Protein AF-A0A7W1W1Y7-F1 (afdb_monomer_lite)

Sequence (87 aa):
MSKLLKNSIRFILFILVQVFVLFQMKPLHQFIVPYLYFLYILWLPFNTPRLGLTLIGFLFGLSLDYFTKTPGLHAAPCTLIAYLRPF

Foldseek 3Di:
DDPVVVLVVLLVVLLCCVLVPQVPDQADVNPHGDRPSLVSLLPPDLPADLVRSLVVLQVSQQSNCVSVVNGPPRNVVSSVCSNPHHD

Structure (mmCIF, N/CA/C/O backbone):
data_AF-A0A7W1W1Y7-F1
#
_entry.id   AF-A0A7W1W1Y7-F1
#
loop_
_atom_site.group_PDB
_atom_site.id
_atom_site.type_symbol
_atom_site.label_atom_id
_atom_site.label_alt_id
_atom_site.label_comp_id
_atom_site.label_asym_id
_atom_site.label_entity_id
_atom_site.label_seq_id
_atom_site.pdbx_PDB_ins_code
_atom_site.Cartn_x
_atom_site.Cartn_y
_atom_site.Cartn_z
_atom_site.occupancy
_atom_site.B_iso_or_equiv
_atom_site.auth_seq_id
_atom_site.auth_comp_id
_atom_site.auth_asym_id
_atom_site.auth_atom_id
_atom_site.pdbx_PDB_model_num
ATOM 1 N N . MET A 1 1 ? 4.774 -13.036 19.841 1.00 63.47 1 MET A N 1
ATOM 2 C CA . MET A 1 1 ? 5.059 -11.944 18.878 1.00 63.47 1 MET A CA 1
ATOM 3 C C . MET A 1 1 ? 3.950 -10.912 18.964 1.00 63.47 1 MET A C 1
ATOM 5 O O . MET A 1 1 ? 2.789 -11.293 18.865 1.00 63.47 1 MET A O 1
ATOM 9 N N . SER A 1 2 ? 4.280 -9.636 19.178 1.00 82.19 2 SER A N 1
ATOM 10 C CA . SER A 1 2 ? 3.273 -8.570 19.180 1.00 82.19 2 SER A CA 1
ATOM 11 C C . SER A 1 2 ? 2.635 -8.443 17.788 1.00 82.19 2 SER A C 1
ATOM 13 O O . SER A 1 2 ? 3.290 -8.642 16.761 1.00 82.19 2 SER A O 1
ATOM 15 N N . LYS A 1 3 ? 1.332 -8.141 17.740 1.00 83.44 3 LYS A N 1
ATOM 16 C CA . LYS A 1 3 ? 0.561 -8.040 16.485 1.00 83.44 3 LYS A CA 1
ATOM 17 C C . LYS A 1 3 ? 1.145 -6.972 15.547 1.00 83.44 3 LYS A C 1
ATOM 19 O O . LYS A 1 3 ? 1.168 -7.165 14.336 1.00 83.44 3 LYS A O 1
ATOM 24 N N . LEU A 1 4 ? 1.688 -5.903 16.136 1.00 84.75 4 LEU A N 1
ATOM 25 C CA . LEU A 1 4 ? 2.405 -4.834 15.443 1.00 84.75 4 LEU A CA 1
ATOM 26 C C . LEU A 1 4 ? 3.673 -5.346 14.757 1.00 84.75 4 LEU A C 1
ATOM 28 O O . LEU A 1 4 ? 3.817 -5.161 13.554 1.00 84.75 4 LEU A O 1
ATOM 32 N N . LEU A 1 5 ? 4.534 -6.075 15.474 1.00 88.88 5 LEU A N 1
ATOM 33 C CA . LEU A 1 5 ? 5.783 -6.596 14.912 1.00 88.88 5 LEU A CA 1
ATOM 34 C C . LEU A 1 5 ? 5.527 -7.538 13.728 1.00 88.88 5 LEU A C 1
ATOM 36 O O . LEU A 1 5 ? 6.195 -7.444 12.701 1.00 88.88 5 LEU A O 1
ATOM 40 N N . LYS A 1 6 ? 4.499 -8.391 13.823 1.00 90.12 6 LYS A N 1
ATOM 41 C CA . LYS A 1 6 ? 4.101 -9.275 12.717 1.00 90.12 6 LYS A CA 1
ATOM 42 C C . LYS A 1 6 ? 3.680 -8.489 11.467 1.00 90.12 6 LYS A C 1
ATOM 44 O O . LYS A 1 6 ? 4.006 -8.901 10.356 1.00 90.12 6 LYS A O 1
ATOM 49 N N . ASN A 1 7 ? 2.966 -7.377 11.634 1.00 91.50 7 ASN A N 1
ATOM 50 C CA . ASN A 1 7 ? 2.527 -6.541 10.516 1.00 91.50 7 ASN A CA 1
ATOM 51 C C . ASN A 1 7 ? 3.682 -5.731 9.917 1.00 91.50 7 ASN A C 1
ATOM 53 O O . ASN A 1 7 ? 3.780 -5.667 8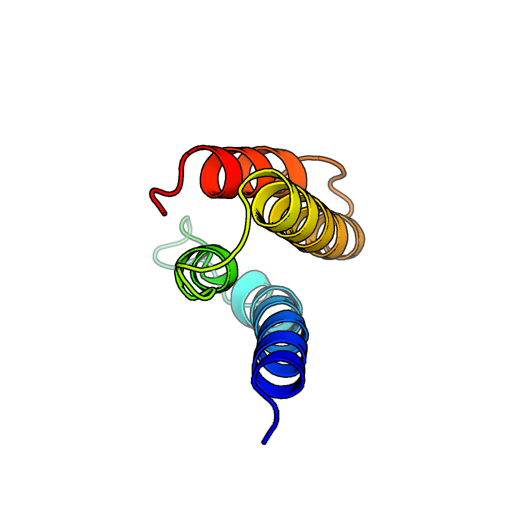.696 1.00 91.50 7 ASN A O 1
ATOM 57 N N . SER A 1 8 ? 4.601 -5.213 10.736 1.00 91.88 8 SER A N 1
ATOM 58 C CA . SER A 1 8 ? 5.804 -4.525 10.246 1.00 91.88 8 SER A CA 1
ATOM 59 C C . SER A 1 8 ? 6.706 -5.451 9.427 1.00 91.88 8 SER A C 1
ATOM 61 O O . SER A 1 8 ? 7.192 -5.064 8.369 1.00 91.88 8 SER A O 1
ATOM 63 N N . ILE A 1 9 ? 6.878 -6.705 9.858 1.00 94.00 9 ILE A N 1
ATOM 64 C CA . ILE A 1 9 ? 7.635 -7.702 9.085 1.00 94.00 9 ILE A CA 1
ATOM 65 C C . ILE A 1 9 ? 6.949 -7.970 7.741 1.00 94.00 9 ILE A C 1
ATOM 67 O O . ILE A 1 9 ? 7.610 -7.992 6.706 1.00 94.00 9 ILE A O 1
ATOM 71 N N . ARG A 1 10 ? 5.619 -8.137 7.734 1.00 92.31 10 ARG A N 1
ATOM 72 C CA . ARG A 1 10 ? 4.847 -8.334 6.497 1.00 92.31 10 ARG A CA 1
ATOM 73 C C . ARG A 1 10 ? 4.970 -7.143 5.551 1.00 92.31 10 ARG A C 1
ATOM 75 O O . ARG A 1 10 ? 5.148 -7.367 4.361 1.00 92.31 10 ARG A O 1
ATOM 82 N N . PHE A 1 11 ? 4.913 -5.916 6.069 1.00 93.94 11 PHE A N 1
ATOM 83 C CA . PHE A 1 11 ? 5.085 -4.691 5.283 1.00 93.94 11 PHE A CA 1
ATOM 84 C C . PHE A 1 11 ? 6.392 -4.740 4.486 1.00 93.94 11 PHE A C 1
ATOM 86 O O . PHE A 1 11 ? 6.383 -4.624 3.263 1.00 93.94 11 PHE A O 1
ATOM 93 N N . ILE A 1 12 ? 7.507 -4.994 5.174 1.00 94.75 12 ILE A N 1
ATOM 94 C CA . ILE A 1 12 ? 8.831 -5.050 4.547 1.00 94.75 12 ILE A CA 1
ATOM 95 C C . ILE A 1 12 ? 8.901 -6.221 3.560 1.00 94.75 12 ILE A C 1
ATOM 97 O O . ILE A 1 12 ? 9.336 -6.045 2.425 1.00 94.75 12 ILE A O 1
ATOM 101 N N . LEU A 1 13 ? 8.428 -7.405 3.959 1.00 94.62 13 LEU A N 1
ATOM 102 C CA . LEU A 1 13 ? 8.491 -8.612 3.135 1.00 94.62 13 LEU A CA 1
ATOM 103 C C . LEU A 1 13 ? 7.741 -8.434 1.810 1.00 94.62 13 LEU A C 1
ATOM 105 O O . LEU A 1 13 ? 8.298 -8.738 0.759 1.00 94.62 13 LEU A O 1
ATOM 109 N N . PHE A 1 14 ? 6.513 -7.908 1.833 1.00 95.06 14 PHE A N 1
ATOM 110 C CA . PHE A 1 14 ? 5.739 -7.698 0.607 1.00 95.06 14 PHE A CA 1
ATOM 111 C C . PHE A 1 14 ? 6.407 -6.699 -0.345 1.00 95.06 14 PHE A C 1
ATOM 113 O O . PHE A 1 14 ? 6.401 -6.938 -1.551 1.00 95.06 14 PHE A O 1
ATOM 120 N N . ILE A 1 15 ? 7.016 -5.624 0.172 1.00 94.12 15 ILE A N 1
ATOM 121 C CA . ILE A 1 15 ? 7.767 -4.669 -0.659 1.00 94.12 15 ILE A CA 1
ATOM 122 C C . ILE A 1 15 ? 8.973 -5.356 -1.293 1.00 94.12 15 ILE A C 1
ATOM 124 O O . ILE A 1 15 ? 9.145 -5.290 -2.508 1.00 94.12 15 ILE A O 1
ATOM 128 N N . LEU A 1 16 ? 9.786 -6.051 -0.493 1.00 93.94 16 LEU A N 1
ATOM 129 C CA . LEU A 1 16 ? 11.001 -6.698 -0.987 1.00 93.94 16 LEU A CA 1
ATOM 130 C C . LEU A 1 16 ? 10.689 -7.771 -2.031 1.00 93.94 16 LEU A C 1
ATOM 132 O O . LEU A 1 16 ? 11.336 -7.816 -3.074 1.00 93.94 16 LEU A O 1
ATOM 136 N N . VAL A 1 17 ? 9.676 -8.605 -1.788 1.00 94.25 17 VAL A N 1
ATOM 137 C CA . VAL A 1 17 ? 9.248 -9.623 -2.754 1.00 94.25 17 VAL A CA 1
ATOM 138 C C . VAL A 1 17 ? 8.734 -8.966 -4.034 1.00 94.25 17 VAL A C 1
ATOM 140 O O . VAL A 1 17 ? 9.107 -9.395 -5.123 1.00 94.25 17 VAL A O 1
ATOM 143 N N . GLN A 1 18 ? 7.933 -7.904 -3.945 1.00 93.19 18 GLN A N 1
ATOM 144 C CA . GLN A 1 18 ? 7.453 -7.229 -5.148 1.00 93.19 18 GLN A CA 1
ATOM 145 C C . GLN A 1 18 ? 8.607 -6.639 -5.970 1.00 93.19 18 GLN A C 1
ATOM 147 O O . GLN A 1 18 ? 8.678 -6.870 -7.175 1.00 93.19 18 GLN A O 1
ATOM 152 N N . VAL A 1 19 ? 9.510 -5.907 -5.318 1.00 92.88 19 VAL A N 1
ATOM 153 C CA . VAL A 1 19 ? 10.573 -5.151 -5.988 1.00 92.88 19 VAL A CA 1
ATOM 154 C C . VAL A 1 19 ? 11.667 -6.064 -6.533 1.00 92.88 19 VAL 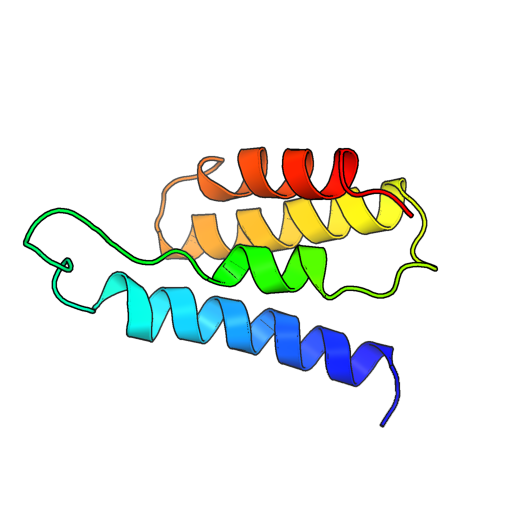A C 1
ATOM 156 O O . VAL A 1 19 ? 12.064 -5.925 -7.685 1.00 92.88 19 VAL A O 1
ATOM 159 N N . PHE A 1 20 ? 12.164 -7.000 -5.727 1.00 91.12 20 PHE A N 1
ATOM 160 C CA . PHE A 1 20 ? 13.339 -7.793 -6.094 1.00 91.12 20 PHE A CA 1
ATOM 161 C C . PHE A 1 20 ? 13.002 -9.108 -6.788 1.00 91.12 20 PHE A C 1
ATOM 163 O O . PHE A 1 20 ? 13.837 -9.627 -7.523 1.00 91.12 20 PHE A O 1
ATOM 170 N N . VAL A 1 21 ? 11.805 -9.653 -6.562 1.00 91.25 21 VAL A N 1
ATOM 171 C CA . VAL A 1 21 ? 11.397 -10.933 -7.150 1.00 91.25 21 VAL A CA 1
ATOM 172 C C . VAL A 1 21 ? 10.434 -10.689 -8.304 1.00 91.25 21 VAL A C 1
ATOM 174 O O . VAL A 1 21 ? 10.769 -10.983 -9.446 1.00 91.25 21 VAL A O 1
ATOM 177 N N . LEU A 1 22 ? 9.257 -10.121 -8.035 1.00 89.38 22 LEU A N 1
ATOM 178 C CA . LEU A 1 22 ? 8.170 -10.080 -9.021 1.00 89.38 22 LEU A CA 1
ATOM 179 C C . LEU A 1 22 ? 8.441 -9.111 -10.176 1.00 89.38 22 LEU A C 1
ATOM 181 O O . LEU A 1 22 ? 8.136 -9.447 -11.315 1.00 89.38 22 LEU A O 1
ATOM 185 N N . PHE A 1 23 ? 9.057 -7.953 -9.922 1.00 87.81 23 PHE A N 1
ATOM 186 C CA . PHE A 1 23 ? 9.453 -7.037 -11.002 1.00 87.81 23 PHE A CA 1
ATOM 187 C C . PHE A 1 23 ? 10.621 -7.531 -11.847 1.00 87.81 23 PHE A C 1
ATOM 189 O O . PHE A 1 23 ? 10.742 -7.116 -12.995 1.00 87.81 23 PHE A O 1
ATOM 196 N N . GLN A 1 24 ? 11.441 -8.439 -11.318 1.00 85.81 24 GLN A N 1
ATOM 197 C CA . GLN A 1 24 ? 12.545 -9.038 -12.068 1.00 85.81 24 GLN A CA 1
ATOM 198 C C . GLN A 1 24 ? 12.138 -10.320 -12.804 1.00 85.81 24 GLN A C 1
ATOM 200 O O . GLN A 1 24 ? 12.889 -10.823 -13.642 1.00 85.81 24 GLN A O 1
ATOM 205 N N . MET A 1 25 ? 10.955 -10.870 -12.512 1.00 81.75 25 MET A N 1
ATOM 206 C CA . MET A 1 25 ? 10.428 -12.023 -13.232 1.00 81.75 25 MET A CA 1
ATOM 207 C C . MET A 1 25 ? 10.053 -11.639 -14.663 1.00 81.75 25 MET A C 1
ATOM 209 O O . MET A 1 25 ? 9.442 -10.601 -14.915 1.00 81.75 25 MET A O 1
ATOM 213 N N . LYS A 1 26 ? 10.385 -12.522 -15.613 1.00 75.81 26 LYS A N 1
ATOM 214 C CA . LYS A 1 26 ? 9.917 -12.380 -16.994 1.00 75.81 26 LYS A CA 1
ATOM 215 C C . LYS A 1 26 ? 8.383 -12.335 -17.000 1.00 75.81 26 LYS A C 1
ATOM 217 O O . LYS A 1 26 ? 7.775 -13.175 -16.330 1.00 75.81 26 LYS A O 1
ATOM 222 N N . PRO A 1 27 ? 7.767 -11.415 -17.761 1.00 78.00 27 PRO A N 1
ATOM 223 C CA . PRO A 1 27 ? 6.319 -11.322 -17.840 1.00 78.00 27 PRO A CA 1
ATOM 224 C C . PRO A 1 27 ? 5.703 -12.673 -18.203 1.00 78.00 27 PRO A C 1
ATOM 226 O O . PRO A 1 27 ? 6.103 -13.320 -19.178 1.00 78.00 27 PRO A O 1
ATOM 229 N N . LEU A 1 28 ? 4.720 -13.100 -17.414 1.00 73.75 28 LEU A N 1
ATOM 230 C CA . LEU A 1 28 ? 3.952 -14.302 -17.690 1.00 73.75 28 LEU A CA 1
ATOM 231 C C . LEU A 1 28 ? 3.215 -14.092 -19.018 1.00 73.75 28 LEU A C 1
ATOM 233 O O . LEU A 1 28 ? 2.579 -13.054 -19.217 1.00 73.75 28 LEU A O 1
ATOM 237 N N . HIS A 1 29 ? 3.332 -15.049 -19.943 1.00 77.94 29 HIS A N 1
ATOM 238 C CA . HIS A 1 29 ? 2.784 -14.918 -21.301 1.00 77.94 29 HIS A CA 1
ATOM 239 C C . HIS A 1 29 ? 3.222 -13.625 -22.022 1.00 77.94 29 HIS A C 1
ATOM 241 O O . HIS A 1 29 ? 2.467 -13.089 -22.819 1.00 77.94 29 HIS A O 1
ATOM 247 N N . GLN A 1 30 ? 4.428 -13.114 -21.740 1.00 73.81 30 GLN A N 1
ATOM 248 C CA . GLN A 1 30 ? 5.019 -11.910 -22.352 1.00 73.81 30 GLN A CA 1
ATOM 249 C C . GLN A 1 30 ? 4.359 -10.564 -21.993 1.00 73.81 30 GLN A C 1
ATOM 251 O O . GLN A 1 30 ? 4.935 -9.529 -22.319 1.00 73.81 30 GLN A O 1
ATOM 256 N N . PHE A 1 31 ? 3.241 -10.545 -21.255 1.00 77.56 31 PHE A N 1
ATOM 257 C CA . PHE A 1 31 ? 2.501 -9.301 -20.981 1.00 77.56 31 PHE A CA 1
ATOM 258 C C . PHE A 1 31 ? 2.103 -9.077 -19.518 1.00 77.56 31 PHE A C 1
ATOM 260 O O . PHE A 1 31 ? 1.781 -7.949 -19.152 1.00 77.56 31 PHE A O 1
ATOM 267 N N . ILE A 1 32 ? 2.111 -10.109 -18.666 1.00 81.69 32 ILE A N 1
ATOM 268 C CA . ILE A 1 32 ? 1.529 -10.009 -17.319 1.00 81.69 32 ILE A CA 1
ATOM 269 C C . ILE A 1 32 ? 2.621 -10.034 -16.252 1.00 81.69 32 ILE A C 1
ATOM 271 O O . ILE A 1 32 ? 3.336 -11.025 -16.099 1.00 81.69 32 ILE A O 1
ATOM 275 N N . VAL A 1 33 ? 2.700 -8.963 -15.464 1.00 84.19 33 VAL A N 1
ATOM 276 C CA . VAL A 1 33 ? 3.511 -8.907 -14.243 1.00 84.19 33 VAL A CA 1
ATOM 277 C C . VAL A 1 33 ? 2.586 -9.075 -13.032 1.00 84.19 33 VAL A C 1
ATOM 279 O O . VAL A 1 33 ? 1.622 -8.320 -12.895 1.00 84.19 33 VAL A O 1
ATOM 282 N N . PRO A 1 34 ? 2.829 -10.058 -12.151 1.00 85.31 34 PRO A N 1
ATOM 283 C CA . PRO A 1 34 ? 2.010 -10.252 -10.962 1.00 85.31 34 PRO A CA 1
ATOM 284 C C . PRO A 1 34 ? 2.268 -9.159 -9.913 1.00 85.31 34 PRO A C 1
ATOM 286 O O . PRO A 1 34 ? 3.400 -8.914 -9.490 1.00 85.31 34 PRO A O 1
ATOM 289 N N . TYR A 1 35 ? 1.188 -8.542 -9.435 1.00 89.25 35 TYR A N 1
ATOM 290 C CA . TYR A 1 35 ? 1.208 -7.548 -8.361 1.00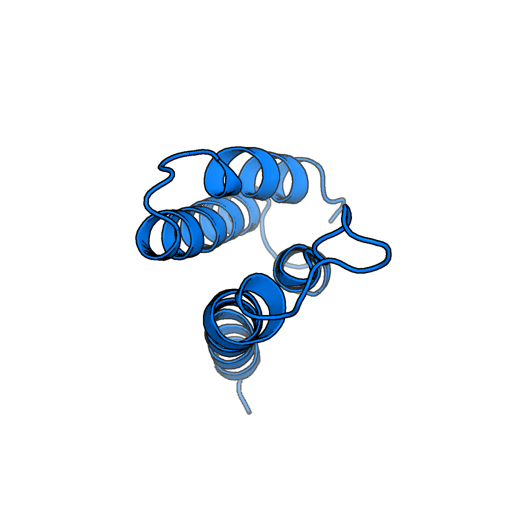 89.25 35 TYR A CA 1
ATOM 291 C C . TYR A 1 35 ? 0.555 -8.121 -7.101 1.00 89.25 35 TYR A C 1
ATOM 293 O O . TYR A 1 35 ? -0.664 -8.087 -6.947 1.00 89.25 35 TYR A O 1
ATOM 301 N N . LEU A 1 36 ? 1.364 -8.670 -6.191 1.00 90.88 36 LEU A N 1
ATOM 302 C CA . LEU A 1 36 ? 0.869 -9.346 -4.982 1.00 90.88 36 LEU A CA 1
ATOM 303 C C . LEU A 1 36 ? 0.862 -8.451 -3.739 1.00 90.88 36 LEU A C 1
ATOM 305 O O . LEU A 1 36 ? 0.250 -8.804 -2.731 1.00 90.88 36 LEU A O 1
ATOM 309 N N . TYR A 1 37 ? 1.508 -7.286 -3.791 1.00 92.50 37 TYR A N 1
ATOM 310 C CA . TYR A 1 37 ? 1.658 -6.411 -2.627 1.00 92.50 37 TYR A CA 1
ATOM 311 C C . TYR A 1 37 ? 0.321 -5.945 -2.022 1.00 92.50 37 TYR A C 1
ATOM 313 O O . TYR A 1 37 ? 0.247 -5.738 -0.812 1.00 92.50 37 TYR A O 1
ATOM 321 N N . PHE A 1 38 ? -0.759 -5.839 -2.807 1.00 92.44 38 PHE A N 1
ATOM 322 C CA . PHE A 1 38 ? -2.087 -5.438 -2.314 1.00 92.44 38 PHE A CA 1
ATOM 323 C C . PHE A 1 38 ? -2.625 -6.352 -1.205 1.00 92.44 38 PHE A C 1
ATOM 325 O O . PHE A 1 38 ? -3.387 -5.903 -0.344 1.00 92.44 38 PHE A O 1
ATOM 332 N N . LEU A 1 39 ? -2.185 -7.615 -1.175 1.00 92.69 39 LEU A N 1
ATOM 333 C CA . LEU A 1 39 ? -2.543 -8.568 -0.126 1.00 92.69 39 LEU A CA 1
ATOM 334 C C . LEU A 1 39 ? -2.149 -8.071 1.264 1.00 92.69 39 LEU A C 1
ATOM 336 O O . LEU A 1 39 ? -2.861 -8.359 2.220 1.00 92.69 39 LEU A O 1
ATOM 340 N N . TYR A 1 40 ? -1.076 -7.287 1.395 1.00 93.50 40 TYR A N 1
ATOM 341 C CA . TYR A 1 40 ? -0.698 -6.695 2.676 1.00 93.50 40 TYR A CA 1
ATOM 342 C C . TYR A 1 40 ? -1.839 -5.860 3.275 1.00 93.50 40 TYR A C 1
ATOM 344 O O . TYR A 1 40 ? -2.207 -6.064 4.431 1.00 93.50 40 TYR A O 1
ATOM 352 N N . ILE A 1 41 ? -2.440 -4.975 2.471 1.00 92.75 41 ILE A N 1
ATOM 353 C CA . ILE A 1 41 ? -3.533 -4.087 2.894 1.00 92.75 41 ILE A CA 1
ATOM 354 C C . ILE A 1 41 ? -4.772 -4.909 3.256 1.00 92.75 41 ILE A C 1
ATOM 356 O O . ILE A 1 41 ? -5.411 -4.667 4.280 1.00 92.75 41 ILE A O 1
ATOM 360 N N . LEU A 1 42 ? -5.093 -5.918 2.444 1.00 90.88 42 LEU A N 1
ATOM 361 C CA . LEU A 1 42 ? -6.254 -6.780 2.669 1.00 90.88 42 LEU A CA 1
ATOM 362 C C . LEU A 1 42 ? -6.110 -7.627 3.941 1.00 90.88 42 LEU A C 1
ATOM 364 O O . LEU A 1 42 ? -7.103 -7.868 4.632 1.00 90.88 42 LEU A O 1
ATOM 368 N N . TRP A 1 43 ? -4.883 -8.025 4.282 1.00 90.56 43 TRP A N 1
ATOM 369 C CA . TRP A 1 43 ? -4.586 -8.920 5.401 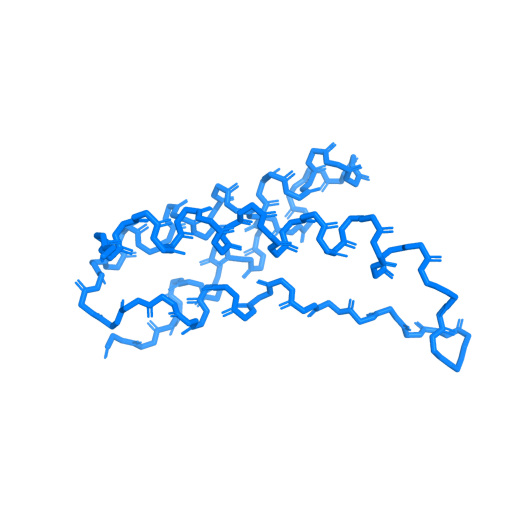1.00 90.56 43 TRP A CA 1
ATOM 370 C C . TRP A 1 43 ? -4.333 -8.210 6.739 1.00 90.56 43 TRP A C 1
ATOM 372 O O . TRP A 1 43 ? -4.066 -8.868 7.753 1.00 90.56 43 TRP A O 1
ATOM 382 N N . LEU A 1 44 ? -4.416 -6.877 6.766 1.00 90.69 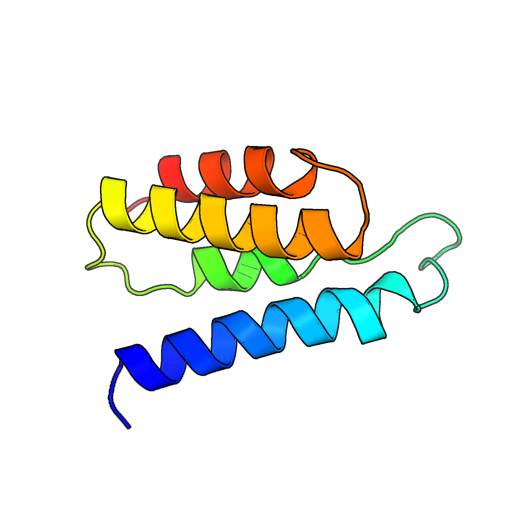44 LEU A N 1
ATOM 383 C CA . LEU A 1 44 ? -4.398 -6.100 8.004 1.00 90.69 44 LEU A CA 1
ATOM 384 C C . LEU A 1 44 ? -5.597 -6.456 8.905 1.00 90.69 44 LEU A C 1
ATOM 386 O O . LEU A 1 44 ? -6.634 -6.921 8.430 1.00 90.69 44 LEU A O 1
ATOM 390 N N . PRO A 1 45 ? -5.481 -6.279 10.233 1.00 88.12 45 PRO A N 1
ATOM 391 C CA . PRO A 1 45 ? -6.580 -6.585 11.139 1.00 88.12 45 PRO A CA 1
ATOM 392 C C . PRO A 1 45 ? -7.800 -5.693 10.866 1.00 88.12 45 PRO A C 1
ATOM 394 O O . PRO A 1 45 ? -7.674 -4.489 10.671 1.00 88.12 45 PRO A O 1
ATOM 397 N N . PHE A 1 46 ? -8.985 -6.295 10.921 1.00 85.38 46 PHE A N 1
ATOM 398 C CA . PHE A 1 46 ? -10.292 -5.640 10.772 1.00 85.38 46 PHE A CA 1
ATOM 399 C C . PHE A 1 46 ? -10.550 -4.530 11.810 1.00 85.38 46 PHE A C 1
ATOM 401 O O . PHE A 1 46 ? -11.083 -3.479 11.489 1.00 85.38 46 PHE A O 1
ATOM 408 N N . ASN A 1 47 ? -9.991 -4.665 13.016 1.00 86.19 47 ASN A N 1
ATOM 409 C CA . ASN A 1 47 ? -10.081 -3.664 14.090 1.00 86.19 47 ASN A CA 1
ATOM 410 C C . ASN A 1 47 ? -9.216 -2.392 13.877 1.00 86.19 47 ASN A C 1
ATOM 412 O O . ASN A 1 47 ? -8.852 -1.725 14.844 1.00 86.19 47 ASN A O 1
ATOM 416 N N . THR A 1 48 ? -8.787 -2.088 12.648 1.00 87.12 48 THR A N 1
ATOM 417 C CA . THR A 1 48 ? -7.961 -0.901 12.363 1.00 87.12 48 THR A CA 1
ATOM 418 C C . THR A 1 48 ? -8.875 0.267 11.985 1.00 87.12 48 THR A C 1
ATOM 420 O O . THR A 1 48 ? -9.717 0.095 11.104 1.00 87.12 48 THR A O 1
ATOM 423 N N . PRO A 1 49 ? -8.726 1.464 12.585 1.00 91.25 49 PRO A N 1
ATOM 424 C CA . PRO A 1 49 ? -9.555 2.608 12.223 1.00 91.25 49 PRO A CA 1
ATOM 425 C C . PRO A 1 49 ? -9.343 2.984 10.755 1.00 91.25 49 PRO A C 1
ATOM 427 O O . PRO A 1 49 ? -8.221 2.921 10.248 1.00 91.25 49 PRO A O 1
ATOM 430 N N . ARG A 1 50 ? -10.411 3.443 10.093 1.00 89.75 50 ARG A N 1
ATOM 431 C CA . ARG A 1 50 ? -10.409 3.771 8.658 1.00 89.75 50 ARG A CA 1
ATOM 432 C C . ARG A 1 50 ? -9.255 4.687 8.256 1.00 89.75 50 ARG A C 1
ATOM 434 O O . ARG A 1 50 ? -8.527 4.375 7.322 1.00 89.75 50 ARG A O 1
ATOM 441 N N . LEU A 1 51 ? -9.059 5.774 9.004 1.00 91.94 51 LEU A N 1
ATOM 442 C CA . LEU A 1 51 ? -8.011 6.761 8.735 1.00 91.94 51 LEU A CA 1
ATOM 443 C C . LEU A 1 51 ? -6.603 6.155 8.892 1.00 91.94 51 LEU A C 1
ATOM 445 O O . LEU A 1 51 ? -5.714 6.400 8.077 1.00 91.94 51 LEU A O 1
ATOM 449 N N . GLY A 1 52 ? -6.416 5.293 9.897 1.00 92.25 52 GLY A N 1
ATOM 450 C CA . GLY A 1 52 ? -5.163 4.568 10.098 1.00 92.25 52 GLY A CA 1
ATOM 451 C C . GLY A 1 52 ? -4.873 3.610 8.945 1.00 92.25 52 GLY A C 1
ATOM 452 O O . GLY A 1 52 ? -3.769 3.604 8.410 1.00 92.25 52 GLY A O 1
ATOM 453 N N . LEU A 1 53 ? -5.879 2.854 8.503 1.00 93.56 53 LEU A N 1
ATOM 454 C CA . LEU A 1 53 ? -5.735 1.934 7.381 1.00 93.56 53 LEU A CA 1
ATOM 455 C C . LEU A 1 53 ? -5.409 2.680 6.073 1.00 93.56 53 LEU A C 1
ATOM 457 O O . LEU A 1 53 ? -4.522 2.249 5.337 1.00 93.56 53 LEU A O 1
ATOM 461 N N . THR A 1 54 ? -6.047 3.826 5.811 1.00 94.75 54 THR A N 1
ATOM 462 C CA . THR A 1 54 ? -5.753 4.648 4.625 1.00 94.75 54 THR A CA 1
ATOM 463 C C . THR A 1 54 ? -4.350 5.230 4.629 1.00 94.75 54 THR A C 1
ATOM 465 O O . THR A 1 54 ? -3.684 5.195 3.597 1.00 94.75 54 THR A O 1
ATOM 468 N N . LEU A 1 55 ? -3.873 5.720 5.778 1.00 95.81 55 LEU A N 1
ATOM 469 C CA . LEU A 1 55 ? -2.505 6.228 5.900 1.00 95.81 55 LEU A CA 1
ATOM 470 C C . LEU A 1 55 ? -1.481 5.104 5.728 1.00 95.81 55 LEU A C 1
ATOM 472 O O . LEU A 1 55 ? -0.484 5.285 5.036 1.00 95.81 55 LEU A O 1
ATOM 476 N N . ILE A 1 56 ? -1.744 3.922 6.294 1.00 94.88 56 ILE A N 1
ATOM 477 C CA . ILE A 1 56 ? -0.882 2.749 6.104 1.00 94.88 56 ILE A CA 1
ATOM 478 C C . ILE A 1 56 ? -0.847 2.342 4.625 1.00 94.88 56 ILE A C 1
ATOM 480 O O . ILE A 1 56 ? 0.233 2.079 4.100 1.00 94.88 56 ILE A O 1
ATOM 484 N N . GLY A 1 57 ? -1.997 2.325 3.942 1.00 95.50 57 GLY A N 1
ATOM 485 C CA . GLY A 1 57 ? -2.079 2.061 2.504 1.00 95.50 57 GLY A CA 1
ATOM 486 C C . GLY A 1 57 ? -1.292 3.081 1.677 1.00 95.50 57 GLY A C 1
ATOM 487 O O . GLY A 1 57 ? -0.512 2.687 0.811 1.00 95.50 57 GLY A O 1
ATOM 488 N N . PHE A 1 58 ? -1.422 4.374 1.992 1.00 96.88 58 PHE A N 1
ATOM 489 C CA . PHE A 1 58 ? -0.651 5.443 1.351 1.00 96.88 58 PHE A CA 1
ATOM 490 C C . PHE A 1 58 ? 0.853 5.224 1.486 1.00 96.88 58 PHE A C 1
ATOM 492 O O . PHE A 1 58 ? 1.557 5.162 0.483 1.00 96.88 58 PHE A O 1
ATOM 499 N N . LEU A 1 59 ? 1.338 5.058 2.719 1.00 96.62 59 LEU A N 1
ATOM 500 C CA . LEU A 1 59 ? 2.763 4.892 3.006 1.00 96.62 59 LEU A CA 1
ATOM 501 C C . LEU A 1 59 ? 3.333 3.624 2.365 1.00 96.62 59 LEU A C 1
ATOM 503 O O . LEU A 1 59 ? 4.468 3.625 1.891 1.00 96.62 59 LEU A O 1
ATOM 507 N N . PHE A 1 60 ? 2.547 2.549 2.318 1.00 95.81 60 PHE A N 1
ATOM 508 C CA . PHE A 1 60 ? 2.938 1.308 1.663 1.00 95.81 60 PHE A CA 1
ATOM 509 C C . PHE A 1 60 ? 3.102 1.473 0.147 1.00 95.81 60 PHE A C 1
ATOM 511 O O . PHE A 1 60 ? 4.135 1.092 -0.400 1.00 95.81 60 PHE A O 1
ATOM 518 N N . GLY A 1 61 ? 2.124 2.085 -0.529 1.00 95.75 61 GLY A N 1
ATOM 519 C CA . GLY A 1 61 ? 2.226 2.355 -1.965 1.00 95.75 61 GLY A CA 1
ATOM 520 C C . GLY A 1 61 ? 3.329 3.364 -2.296 1.00 95.75 61 GLY A C 1
ATOM 521 O O . GLY A 1 61 ? 4.101 3.136 -3.220 1.00 95.75 61 GLY A O 1
ATOM 522 N N . LEU A 1 62 ? 3.485 4.412 -1.483 1.00 96.19 62 LEU A N 1
ATOM 523 C CA . LEU A 1 62 ? 4.557 5.400 -1.631 1.00 96.19 62 LEU A CA 1
ATOM 524 C C . LEU A 1 62 ? 5.946 4.754 -1.502 1.00 96.19 62 LEU A C 1
ATOM 526 O O . LEU A 1 62 ? 6.864 5.090 -2.244 1.00 96.19 62 LEU A O 1
ATOM 530 N N . SER A 1 63 ? 6.097 3.793 -0.587 1.00 95.19 63 SER A N 1
ATOM 531 C CA . SER A 1 63 ? 7.349 3.045 -0.426 1.00 95.19 63 SER A CA 1
ATOM 532 C C . SER A 1 63 ? 7.707 2.268 -1.695 1.00 95.19 63 SER A C 1
ATOM 534 O O . SER A 1 63 ? 8.869 2.263 -2.087 1.00 95.19 63 SER A O 1
ATOM 536 N N . LEU A 1 64 ? 6.725 1.651 -2.363 1.00 94.25 64 LEU A N 1
ATOM 537 C CA . LEU A 1 64 ? 6.931 0.981 -3.654 1.00 94.25 64 LEU A CA 1
ATOM 538 C C . LEU A 1 64 ? 7.283 1.966 -4.768 1.00 94.25 64 LEU A C 1
ATOM 540 O O . LEU A 1 64 ? 8.211 1.703 -5.531 1.00 94.25 64 LEU A O 1
ATOM 544 N N . ASP A 1 65 ? 6.597 3.106 -4.815 1.00 94.31 65 ASP A N 1
ATOM 545 C CA . ASP A 1 65 ? 6.831 4.144 -5.818 1.00 94.31 65 ASP A CA 1
ATOM 546 C C . ASP A 1 65 ? 8.272 4.675 -5.798 1.00 94.31 65 ASP A C 1
ATOM 548 O O . ASP A 1 65 ? 8.831 4.994 -6.849 1.00 94.31 65 ASP A O 1
ATOM 552 N N . TYR A 1 66 ? 8.906 4.732 -4.621 1.00 94.19 66 TYR A N 1
ATOM 553 C CA . TYR A 1 66 ? 10.320 5.098 -4.508 1.00 94.19 66 TYR A CA 1
ATOM 554 C C . TYR A 1 66 ? 11.256 4.084 -5.177 1.00 94.19 66 TYR A C 1
ATOM 556 O O . TYR A 1 66 ? 12.255 4.486 -5.774 1.00 94.19 66 TYR A O 1
ATOM 564 N N . PHE A 1 67 ? 10.941 2.786 -5.122 1.00 92.50 67 PHE A N 1
ATOM 565 C CA . PHE A 1 67 ? 11.740 1.750 -5.783 1.00 92.50 67 PHE A CA 1
ATOM 566 C C . PHE A 1 67 ? 11.516 1.725 -7.295 1.00 92.50 67 PHE A C 1
ATOM 568 O O . PHE A 1 67 ? 12.470 1.544 -8.051 1.00 92.50 67 PHE A O 1
ATOM 575 N N . THR A 1 68 ? 10.276 1.924 -7.745 1.00 90.06 68 THR A N 1
ATOM 576 C CA . THR A 1 68 ? 9.929 1.922 -9.175 1.00 90.06 68 THR A CA 1
ATOM 577 C C . THR A 1 68 ? 10.193 3.258 -9.863 1.00 90.06 68 THR A C 1
ATOM 579 O O . THR A 1 68 ? 10.164 3.320 -11.090 1.00 90.06 68 THR A O 1
ATOM 582 N N . LYS A 1 69 ? 10.484 4.322 -9.100 1.00 90.88 69 LYS A N 1
ATOM 583 C CA . LYS A 1 69 ? 10.645 5.707 -9.581 1.00 90.88 69 LYS A CA 1
ATOM 584 C C . LYS A 1 69 ? 9.393 6.247 -10.290 1.00 90.88 69 LYS A C 1
ATOM 586 O O . LYS A 1 69 ? 9.494 7.124 -11.144 1.00 90.88 69 LYS A O 1
ATOM 591 N N . THR A 1 70 ? 8.213 5.746 -9.919 1.00 90.31 70 THR A N 1
ATOM 592 C CA . THR A 1 70 ? 6.910 6.155 -10.469 1.00 90.31 70 THR A CA 1
ATOM 593 C C . THR A 1 70 ? 6.026 6.732 -9.360 1.00 90.31 70 THR A C 1
ATOM 595 O O . THR A 1 70 ? 5.106 6.053 -8.902 1.00 90.31 70 THR A O 1
ATOM 598 N N . PRO A 1 71 ? 6.298 7.960 -8.880 1.00 89.25 71 PRO A N 1
ATOM 599 C CA . PRO A 1 71 ? 5.562 8.543 -7.761 1.00 89.25 71 PRO A CA 1
ATOM 600 C C . PRO A 1 71 ? 4.058 8.590 -8.043 1.00 89.25 71 PRO A C 1
ATOM 602 O O . PRO A 1 71 ? 3.624 9.119 -9.063 1.00 89.25 71 PRO A O 1
ATOM 605 N N . GLY A 1 72 ? 3.261 8.042 -7.127 1.00 90.75 72 GLY A N 1
ATOM 606 C CA . GLY A 1 72 ? 1.802 8.053 -7.190 1.00 90.75 72 GLY A CA 1
ATOM 607 C C . GLY A 1 72 ? 1.176 6.817 -7.838 1.00 90.75 72 GLY A C 1
ATOM 608 O O . GLY A 1 72 ? 0.002 6.547 -7.572 1.00 90.75 72 GLY A O 1
ATOM 609 N N . LEU A 1 73 ? 1.923 6.053 -8.644 1.00 94.62 73 LEU A N 1
ATOM 610 C CA . LEU A 1 73 ? 1.371 4.944 -9.428 1.00 94.62 73 LEU A CA 1
ATOM 611 C C . LEU A 1 73 ? 0.865 3.801 -8.536 1.00 94.62 73 LEU A C 1
ATOM 613 O O . LEU A 1 73 ? -0.198 3.239 -8.797 1.00 94.62 73 LEU A O 1
ATOM 617 N N . HIS A 1 74 ? 1.587 3.485 -7.462 1.00 95.31 74 HIS A N 1
ATOM 618 C CA . HIS A 1 74 ? 1.189 2.501 -6.461 1.00 95.31 74 HIS A CA 1
ATOM 619 C C . HIS A 1 74 ? 0.520 3.155 -5.248 1.00 95.31 74 HIS A C 1
ATOM 621 O O . HIS A 1 74 ? -0.380 2.549 -4.660 1.00 95.31 74 HIS A O 1
ATOM 627 N N . ALA A 1 75 ? 0.888 4.388 -4.880 1.00 95.94 75 ALA A N 1
ATOM 628 C CA . ALA A 1 75 ? 0.262 5.099 -3.764 1.00 95.94 75 ALA A CA 1
ATOM 629 C C . ALA A 1 75 ? -1.252 5.300 -3.953 1.00 95.94 75 ALA A C 1
ATOM 631 O O . ALA A 1 75 ? -2.013 4.999 -3.034 1.00 95.94 75 ALA A O 1
ATOM 632 N N . ALA A 1 76 ? -1.707 5.742 -5.130 1.00 96.00 76 ALA A N 1
ATOM 633 C CA . ALA A 1 76 ? -3.123 6.015 -5.397 1.00 96.00 76 ALA A CA 1
ATOM 634 C C . ALA A 1 76 ? -4.046 4.775 -5.309 1.00 96.00 76 ALA A C 1
ATOM 636 O O . ALA A 1 76 ? -5.063 4.831 -4.612 1.00 96.00 76 ALA A O 1
ATOM 637 N N . PRO A 1 77 ? -3.745 3.629 -5.951 1.00 95.31 77 PRO A N 1
ATOM 638 C CA . PRO A 1 77 ? -4.583 2.440 -5.805 1.00 95.31 77 PRO A CA 1
ATOM 639 C C . PRO A 1 77 ? -4.503 1.844 -4.393 1.00 95.31 77 PRO A C 1
ATOM 641 O O . PRO A 1 77 ? -5.514 1.364 -3.881 1.00 95.31 77 PRO A O 1
ATOM 644 N N . CYS A 1 78 ? -3.348 1.904 -3.718 1.00 95.56 78 CYS A N 1
ATOM 645 C CA . CYS A 1 78 ? -3.223 1.431 -2.337 1.00 95.56 78 CYS A CA 1
ATOM 646 C C . CYS A 1 78 ? -4.091 2.228 -1.357 1.00 95.56 78 CYS A C 1
ATOM 648 O O . CYS A 1 78 ? -4.742 1.632 -0.495 1.00 95.56 78 CYS A O 1
ATOM 650 N N . THR A 1 79 ? -4.129 3.558 -1.479 1.00 96.31 79 THR A N 1
ATOM 651 C CA . THR A 1 79 ? -5.011 4.389 -0.647 1.00 96.31 79 THR A CA 1
ATOM 652 C C . THR A 1 79 ? -6.471 4.121 -0.930 1.00 96.31 79 THR A C 1
ATOM 654 O O . THR A 1 79 ? -7.247 3.999 0.017 1.00 96.31 79 THR A O 1
ATOM 657 N N . LEU A 1 80 ? -6.843 3.982 -2.204 1.00 95.62 80 LEU A N 1
ATOM 658 C CA . LEU A 1 80 ? -8.215 3.691 -2.598 1.00 95.62 8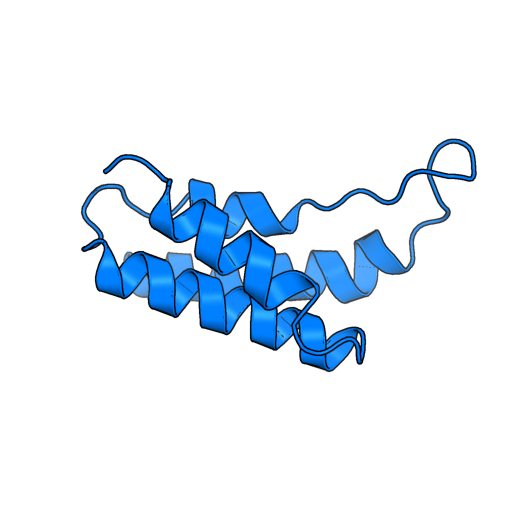0 LEU A CA 1
ATOM 659 C C . LEU A 1 80 ? -8.680 2.342 -2.038 1.00 95.62 80 LEU A C 1
ATOM 661 O O . LEU A 1 80 ? -9.727 2.273 -1.398 1.00 95.62 80 LEU A O 1
ATOM 665 N N . ILE A 1 81 ? -7.882 1.285 -2.208 1.00 94.56 81 ILE A N 1
ATOM 666 C CA . ILE A 1 81 ? -8.200 -0.053 -1.691 1.00 94.56 81 ILE A CA 1
ATOM 667 C C . ILE A 1 81 ? -8.321 -0.024 -0.169 1.00 94.56 81 ILE A C 1
ATOM 669 O O . ILE A 1 81 ? -9.269 -0.584 0.374 1.00 94.56 81 ILE A O 1
ATOM 673 N N . ALA A 1 82 ? -7.409 0.657 0.530 1.00 94.69 82 ALA A N 1
ATOM 674 C CA . ALA A 1 82 ? -7.516 0.817 1.974 1.00 94.69 82 ALA A CA 1
ATOM 675 C C . ALA A 1 82 ? -8.793 1.587 2.367 1.00 94.69 82 ALA A C 1
ATOM 677 O O . ALA A 1 82 ? -9.524 1.166 3.255 1.00 94.69 82 ALA A O 1
ATOM 678 N N . TYR A 1 83 ? -9.125 2.679 1.682 1.00 93.69 83 TYR A N 1
ATOM 679 C CA . TYR A 1 83 ? -10.317 3.469 1.998 1.00 93.69 83 TYR A CA 1
ATOM 680 C C . TYR A 1 83 ? -11.632 2.704 1.784 1.00 93.69 83 TYR A C 1
ATOM 682 O O . TYR A 1 83 ? -12.590 2.904 2.543 1.00 93.69 83 TYR A O 1
ATOM 690 N N . LEU A 1 84 ? -11.676 1.862 0.746 1.00 93.56 84 LEU A N 1
ATOM 691 C CA . LEU A 1 84 ? -12.837 1.056 0.367 1.00 93.56 84 LEU A CA 1
ATOM 692 C C . LEU A 1 84 ? -12.956 -0.252 1.153 1.00 93.56 84 LEU A C 1
ATOM 694 O O . LEU A 1 84 ? -14.044 -0.822 1.205 1.00 93.56 84 LEU A O 1
ATOM 698 N N . ARG A 1 85 ? -11.864 -0.745 1.747 1.00 88.19 85 ARG A N 1
ATOM 699 C CA . ARG A 1 85 ? -11.858 -2.009 2.484 1.00 88.19 85 ARG A CA 1
ATOM 700 C C . ARG A 1 85 ? -12.877 -1.957 3.638 1.00 88.19 85 ARG A C 1
ATOM 702 O O . ARG A 1 85 ? -12.738 -1.094 4.508 1.00 88.19 85 ARG A O 1
ATOM 709 N N . PRO A 1 86 ? -13.855 -2.881 3.686 1.00 74.25 86 PRO A N 1
ATOM 710 C CA . PRO A 1 86 ? -14.795 -2.963 4.798 1.00 74.25 86 PRO A CA 1
ATOM 711 C C . PRO A 1 86 ? -14.077 -3.375 6.092 1.00 74.25 86 PRO A C 1
ATOM 713 O O . PRO A 1 86 ? -13.076 -4.104 6.058 1.00 74.25 86 PRO A O 1
ATOM 716 N N . PHE A 1 87 ? -14.566 -2.843 7.213 1.00 65.56 87 PHE A N 1
ATOM 717 C CA . PHE A 1 87 ? -14.002 -3.033 8.553 1.00 65.56 87 PHE A CA 1
ATOM 718 C C . PHE A 1 87 ? -14.413 -4.367 9.155 1.00 65.56 87 PHE A C 1
ATOM 720 O O . PHE A 1 87 ? -15.564 -4.800 8.932 1.00 65.56 87 PHE A O 1
#

Secondary structure (DSSP, 8-state):
--HHHHHHHHHHHHHHIIIIIITTSPPBTTTB----THHHHHTS-TTS-HHHHHHHHHHHHHHHHHHHT-TTTTHHHHHHHHHHS--

Radius of gyration: 13.34 Å; chains: 1; bounding box: 28×24×42 Å

pLDDT: mean 89.88, std 6.85, range [63.47, 96.88]